Protein AF-A0A662E0F2-F1 (afdb_monomer)

Foldseek 3Di:
DQDPLNLVVQLQVQLVVLQLCSNLVSADQQDWQDDPDPPDDIDTGSVVSSVCSNVVCVVDPPDHDDDPDDDDDPPDD

pLDDT: mean 89.83, std 10.14, range [49.94, 97.69]

Sequence (77 aa):
MSSAADTALGYLSAFATGEPQSIAALVSIDFVNEHLSELGSGCRGRSEYLERLPGFLATFADRSYTIEDLIEDDGGA

Radius of gyration: 13.64 Å; Cα contacts (8 Å, |Δi|>4): 59; chains: 1; bounding box: 32×26×33 Å

Structure (mmCIF, N/CA/C/O backbone):
data_AF-A0A662E0F2-F1
#
_entry.id   AF-A0A662E0F2-F1
#
loop_
_atom_site.group_PDB
_atom_site.id
_atom_site.type_symbol
_atom_site.label_atom_id
_atom_site.label_alt_id
_atom_site.label_comp_id
_atom_site.label_asym_id
_atom_site.label_entity_id
_atom_site.label_seq_id
_atom_site.pdbx_PDB_ins_code
_atom_site.Cartn_x
_atom_site.Cartn_y
_atom_site.Cartn_z
_atom_site.occupancy
_atom_site.B_iso_or_equiv
_atom_site.auth_seq_id
_atom_site.auth_comp_id
_atom_site.auth_asym_id
_atom_site.auth_atom_id
_atom_site.pdbx_PDB_model_num
ATOM 1 N N . MET A 1 1 ? 17.323 -13.723 0.570 1.00 58.09 1 MET A N 1
ATOM 2 C CA . MET A 1 1 ? 16.850 -12.448 -0.004 1.00 58.09 1 MET A CA 1
ATOM 3 C C . MET A 1 1 ? 15.479 -12.724 -0.581 1.00 58.09 1 MET A C 1
ATOM 5 O O . MET A 1 1 ? 15.326 -13.776 -1.180 1.00 58.09 1 MET A O 1
ATOM 9 N N . SER A 1 2 ? 14.509 -11.860 -0.303 1.00 77.00 2 SER A N 1
ATOM 10 C CA . SER A 1 2 ? 13.158 -11.941 -0.870 1.00 77.00 2 SER A CA 1
ATOM 11 C C . SER A 1 2 ? 13.222 -11.472 -2.328 1.00 77.00 2 SER A C 1
ATOM 13 O O . SER A 1 2 ? 13.934 -10.500 -2.595 1.00 77.00 2 SER A O 1
ATOM 15 N N . SER A 1 3 ? 12.565 -12.175 -3.255 1.00 90.56 3 SER A N 1
ATOM 16 C CA . SER A 1 3 ? 12.446 -11.714 -4.648 1.00 90.56 3 SER A CA 1
ATOM 17 C C . SER A 1 3 ? 11.514 -10.497 -4.759 1.00 90.56 3 SER A C 1
ATOM 19 O O . SER A 1 3 ? 10.880 -10.083 -3.775 1.00 90.56 3 SER A O 1
ATOM 21 N N . ALA A 1 4 ? 11.419 -9.903 -5.953 1.00 91.69 4 ALA A N 1
ATOM 22 C CA . ALA A 1 4 ? 10.446 -8.840 -6.192 1.00 91.69 4 ALA A CA 1
ATOM 23 C C . ALA A 1 4 ? 9.018 -9.397 -6.064 1.00 91.69 4 ALA A C 1
ATOM 25 O O . ALA A 1 4 ? 8.170 -8.778 -5.415 1.00 91.69 4 ALA A O 1
ATOM 26 N N . ALA A 1 5 ? 8.798 -10.611 -6.574 1.00 93.69 5 ALA A N 1
ATOM 27 C CA . ALA A 1 5 ? 7.568 -11.371 -6.397 1.00 93.69 5 ALA A CA 1
ATOM 28 C C . ALA A 1 5 ? 7.203 -11.579 -4.915 1.00 93.69 5 ALA A C 1
ATOM 30 O O . ALA A 1 5 ? 6.090 -11.243 -4.506 1.00 93.69 5 ALA A O 1
ATOM 31 N N . ASP A 1 6 ? 8.135 -12.054 -4.085 1.00 94.25 6 ASP A N 1
ATOM 32 C CA . ASP A 1 6 ? 7.894 -12.246 -2.648 1.00 94.25 6 ASP A CA 1
ATOM 33 C C . ASP A 1 6 ? 7.497 -10.929 -1.952 1.00 94.25 6 ASP A C 1
ATOM 35 O O . ASP A 1 6 ? 6.601 -10.904 -1.104 1.00 94.25 6 ASP A O 1
ATOM 39 N N . THR A 1 7 ? 8.142 -9.819 -2.331 1.00 94.38 7 THR A N 1
ATOM 40 C CA . THR A 1 7 ? 7.844 -8.487 -1.783 1.00 94.38 7 THR A CA 1
ATOM 41 C C . THR A 1 7 ? 6.440 -8.025 -2.177 1.00 94.38 7 THR A C 1
ATOM 43 O O . THR A 1 7 ? 5.679 -7.560 -1.325 1.00 94.38 7 THR A O 1
ATOM 46 N N . ALA A 1 8 ? 6.063 -8.197 -3.447 1.00 94.31 8 ALA A N 1
ATOM 47 C CA . ALA A 1 8 ? 4.737 -7.846 -3.950 1.00 94.31 8 ALA A CA 1
ATOM 48 C C . ALA A 1 8 ? 3.627 -8.667 -3.269 1.00 94.31 8 ALA A C 1
ATOM 50 O O . ALA A 1 8 ? 2.615 -8.113 -2.829 1.00 94.31 8 ALA A O 1
ATOM 51 N N . LEU A 1 9 ? 3.839 -9.978 -3.113 1.00 95.25 9 LEU A N 1
ATOM 52 C CA . LEU A 1 9 ? 2.904 -10.869 -2.423 1.00 95.25 9 LEU A CA 1
ATOM 53 C C . LEU A 1 9 ? 2.761 -10.511 -0.940 1.00 95.25 9 LEU A C 1
ATOM 55 O O . LEU A 1 9 ? 1.643 -10.476 -0.415 1.00 95.25 9 LEU A O 1
ATOM 59 N N . GLY A 1 10 ? 3.872 -10.201 -0.268 1.00 95.50 10 GLY A N 1
ATOM 60 C CA . GLY A 1 10 ? 3.861 -9.730 1.115 1.00 95.50 10 GLY A CA 1
ATOM 61 C C . GLY A 1 10 ? 3.069 -8.433 1.272 1.00 95.50 10 GLY A C 1
ATOM 62 O O . GLY A 1 10 ? 2.241 -8.322 2.178 1.00 95.50 10 GLY A O 1
ATOM 63 N N . TYR A 1 11 ? 3.268 -7.477 0.359 1.00 95.62 11 TYR A N 1
ATOM 64 C CA . TYR A 1 11 ? 2.551 -6.201 0.353 1.00 95.62 11 TYR A CA 1
ATOM 65 C C . TYR A 1 11 ? 1.038 -6.389 0.220 1.00 95.62 11 TYR A C 1
ATOM 67 O O . TYR A 1 11 ? 0.283 -5.844 1.025 1.00 95.62 11 TYR A O 1
ATOM 75 N N . LEU A 1 12 ? 0.586 -7.213 -0.730 1.00 95.25 12 LEU A N 1
ATOM 76 C CA . LEU A 1 12 ? -0.840 -7.508 -0.899 1.00 95.25 12 LEU A CA 1
ATOM 77 C C . LEU A 1 12 ? -1.420 -8.257 0.309 1.00 95.25 12 LEU A C 1
ATOM 79 O O . LEU A 1 12 ? -2.520 -7.940 0.764 1.00 95.25 12 LEU A O 1
ATOM 83 N N . SER A 1 13 ? -0.658 -9.187 0.886 1.00 94.31 13 SER A N 1
ATOM 84 C CA . SER A 1 13 ? -1.072 -9.930 2.083 1.00 94.31 13 SER A CA 1
ATOM 85 C C . SER A 1 13 ? -1.237 -9.023 3.306 1.00 94.31 13 SER A C 1
ATOM 87 O O . SER A 1 13 ? -2.131 -9.247 4.123 1.00 94.31 13 SER A O 1
ATOM 89 N N . ALA A 1 14 ? -0.432 -7.963 3.426 1.00 95.50 14 ALA A N 1
ATOM 90 C CA . ALA A 1 14 ? -0.538 -7.013 4.530 1.00 95.50 14 ALA A CA 1
ATOM 91 C C . ALA A 1 14 ? -1.885 -6.274 4.558 1.00 95.50 14 ALA A C 1
ATOM 93 O O . ALA A 1 14 ? -2.332 -5.871 5.627 1.00 95.50 14 ALA A O 1
ATOM 94 N N . PHE A 1 15 ? -2.594 -6.145 3.432 1.00 94.56 15 PHE A N 1
ATOM 95 C CA . PHE A 1 15 ? -3.926 -5.532 3.449 1.00 94.56 15 PHE A CA 1
ATOM 96 C C . PHE A 1 15 ? -4.962 -6.355 4.213 1.00 94.56 15 PHE A C 1
ATOM 98 O O . PHE A 1 15 ? -5.921 -5.764 4.717 1.00 94.56 15 PHE A O 1
ATOM 105 N N . ALA A 1 16 ? -4.771 -7.673 4.329 1.00 91.50 16 ALA A N 1
ATOM 106 C CA . ALA A 1 16 ? -5.665 -8.549 5.080 1.00 91.50 16 ALA A CA 1
ATOM 107 C C . ALA A 1 16 ? -5.575 -8.331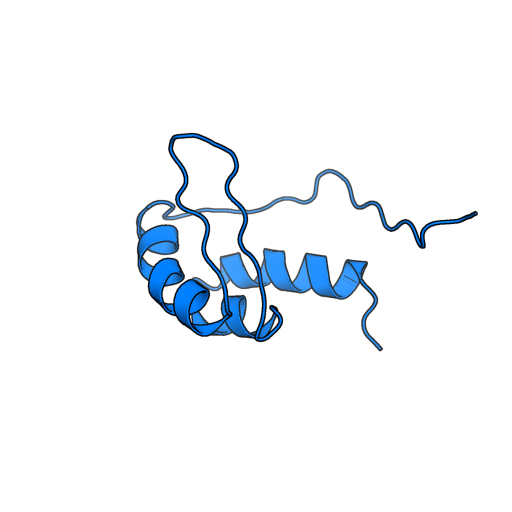 6.600 1.00 91.50 16 ALA A C 1
ATOM 109 O O . ALA A 1 16 ? -6.496 -8.706 7.318 1.00 91.50 16 ALA A O 1
ATOM 110 N N . THR A 1 17 ? -4.498 -7.709 7.102 1.00 91.06 17 THR A N 1
ATOM 111 C CA . THR A 1 17 ? -4.357 -7.436 8.542 1.00 91.06 17 THR A CA 1
ATOM 112 C C . THR A 1 17 ? -5.238 -6.282 9.003 1.00 91.06 17 THR A C 1
ATOM 114 O O . THR A 1 17 ? -5.579 -6.214 10.176 1.00 91.06 17 THR A O 1
ATOM 117 N N . GLY A 1 18 ? -5.595 -5.365 8.098 1.00 92.06 18 GLY A N 1
ATOM 118 C CA . GLY A 1 18 ? -6.281 -4.128 8.469 1.00 92.06 18 GLY A CA 1
ATOM 119 C C . GLY A 1 18 ? -5.397 -3.105 9.185 1.00 92.06 18 GLY A C 1
ATOM 120 O O . GLY A 1 18 ? -5.914 -2.074 9.599 1.00 92.06 18 GLY A O 1
ATOM 121 N N . GLU A 1 19 ? -4.087 -3.345 9.281 1.00 95.00 19 GLU A N 1
ATOM 122 C CA . GLU A 1 19 ? -3.158 -2.504 10.036 1.00 95.00 19 GLU A CA 1
ATOM 123 C C . GLU A 1 19 ? -2.328 -1.607 9.099 1.00 95.00 19 GLU A C 1
ATOM 125 O O . GLU A 1 19 ? -1.457 -2.108 8.374 1.00 95.00 19 GLU A O 1
ATOM 130 N N . PRO A 1 20 ? -2.533 -0.273 9.115 1.00 96.81 20 PRO A N 1
ATOM 131 C CA . PRO A 1 20 ? -1.801 0.671 8.268 1.00 96.81 20 PRO A CA 1
ATOM 132 C C . PRO A 1 20 ? -0.275 0.525 8.341 1.00 96.81 20 PRO A C 1
ATOM 134 O O . PRO A 1 20 ? 0.428 0.614 7.335 1.00 96.81 20 PRO A O 1
ATOM 137 N N . GLN A 1 21 ? 0.250 0.262 9.536 1.00 97.19 21 GLN A N 1
ATOM 138 C CA . GLN A 1 21 ? 1.681 0.147 9.796 1.00 97.19 21 GLN A CA 1
ATOM 139 C C . GLN A 1 21 ? 2.280 -1.092 9.123 1.00 97.19 21 GLN A C 1
ATOM 141 O O . GLN A 1 21 ? 3.392 -1.014 8.604 1.00 97.19 21 GLN A O 1
ATOM 146 N N . SER A 1 22 ? 1.550 -2.213 9.092 1.00 96.38 22 SER A N 1
ATOM 147 C CA . SER A 1 22 ? 1.997 -3.439 8.419 1.00 96.38 22 SER A CA 1
ATOM 148 C C . SER A 1 22 ? 2.136 -3.233 6.914 1.00 96.38 22 SER A C 1
ATOM 150 O O . SER A 1 22 ? 3.104 -3.699 6.319 1.00 96.38 22 SER A O 1
ATOM 152 N N . ILE A 1 23 ? 1.206 -2.490 6.311 1.00 96.69 23 ILE A N 1
ATOM 153 C CA . ILE A 1 23 ? 1.220 -2.179 4.877 1.00 96.69 23 ILE A CA 1
ATOM 154 C C . ILE A 1 23 ? 2.356 -1.195 4.563 1.00 96.69 23 ILE A C 1
ATOM 156 O O . ILE A 1 23 ? 3.170 -1.436 3.672 1.00 96.69 23 ILE A O 1
ATOM 160 N N . ALA A 1 24 ? 2.462 -0.104 5.327 1.00 97.19 24 ALA A N 1
ATOM 161 C CA . ALA A 1 24 ? 3.480 0.923 5.108 1.00 97.19 24 ALA A CA 1
ATOM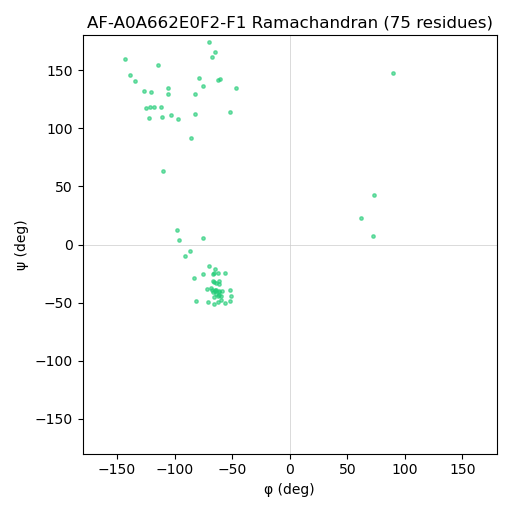 162 C C . ALA A 1 24 ? 4.917 0.421 5.353 1.00 97.19 24 ALA A C 1
ATOM 164 O O . ALA A 1 24 ? 5.864 0.972 4.795 1.00 97.19 24 ALA A O 1
ATOM 165 N N . ALA A 1 25 ? 5.109 -0.623 6.166 1.00 96.62 25 ALA A N 1
ATOM 166 C CA . ALA A 1 25 ? 6.422 -1.228 6.390 1.00 96.62 25 ALA A CA 1
ATOM 167 C C . ALA A 1 25 ? 7.017 -1.885 5.130 1.00 96.62 25 ALA A C 1
ATOM 169 O O . ALA A 1 25 ? 8.233 -2.057 5.062 1.00 96.62 25 ALA A O 1
ATOM 170 N N . LEU A 1 26 ? 6.180 -2.225 4.144 1.00 96.75 26 LEU A N 1
ATOM 171 C CA . LEU A 1 26 ? 6.573 -2.936 2.923 1.00 96.75 26 LEU A CA 1
ATOM 172 C C . LEU A 1 26 ? 6.847 -2.012 1.731 1.00 96.75 26 LEU A C 1
ATOM 174 O O . LEU A 1 26 ? 7.140 -2.493 0.640 1.00 96.75 26 LEU A O 1
ATOM 178 N N . VAL A 1 27 ? 6.788 -0.694 1.930 1.00 96.88 27 VAL A N 1
ATOM 179 C CA . VAL A 1 27 ? 7.114 0.291 0.893 1.00 96.88 27 VAL A CA 1
ATOM 180 C C . VAL A 1 27 ? 8.354 1.104 1.260 1.00 96.88 27 VAL A C 1
ATOM 182 O O . VAL A 1 27 ? 8.696 1.280 2.436 1.00 96.88 27 VAL A O 1
ATOM 185 N N . SER A 1 28 ? 9.046 1.616 0.242 1.00 96.75 28 SER A N 1
ATOM 186 C CA . SER A 1 28 ? 10.234 2.448 0.426 1.00 96.75 28 SER A CA 1
ATOM 187 C C . SER 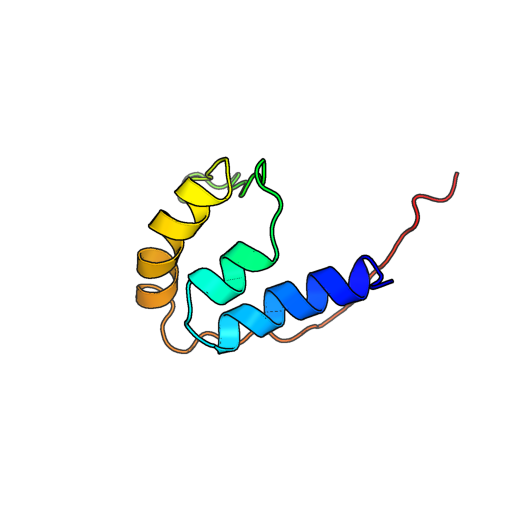A 1 28 ? 9.892 3.804 1.055 1.00 96.75 28 SER A C 1
ATOM 189 O O . SER A 1 28 ? 8.749 4.263 1.044 1.00 96.75 28 SER A O 1
ATOM 191 N N .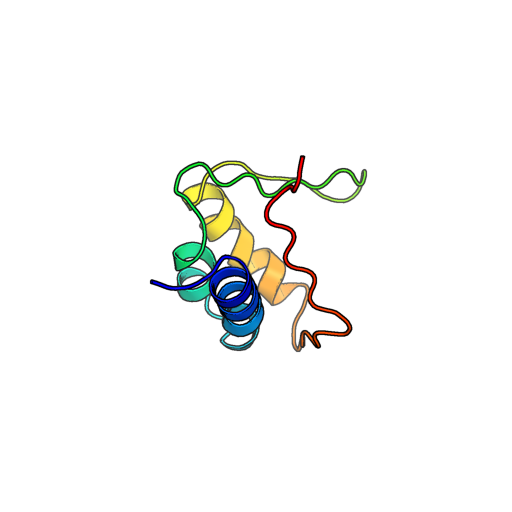 ILE A 1 29 ? 10.896 4.486 1.614 1.00 97.06 29 ILE A N 1
ATOM 192 C CA . ILE A 1 29 ? 10.692 5.804 2.234 1.00 97.06 29 ILE A CA 1
ATOM 193 C C . ILE A 1 29 ? 10.190 6.855 1.234 1.00 97.06 29 ILE A C 1
ATOM 195 O O . ILE A 1 29 ? 9.423 7.739 1.611 1.00 97.06 29 ILE A O 1
ATOM 199 N N . ASP A 1 30 ? 10.589 6.721 -0.028 1.00 96.88 30 ASP A N 1
ATOM 200 C CA . ASP A 1 30 ? 10.272 7.581 -1.164 1.00 96.88 30 ASP A CA 1
ATOM 201 C C . ASP A 1 30 ? 9.120 7.051 -2.034 1.00 96.88 30 ASP A C 1
ATOM 203 O O . ASP A 1 30 ? 8.891 7.589 -3.118 1.00 96.88 30 ASP A O 1
ATOM 207 N N . PHE A 1 31 ? 8.382 6.043 -1.547 1.00 96.69 31 PHE A N 1
ATOM 208 C CA . PHE A 1 31 ? 7.283 5.385 -2.253 1.00 96.69 31 PHE A CA 1
ATOM 209 C C . PHE A 1 31 ? 6.319 6.374 -2.907 1.00 96.69 31 PHE A C 1
ATOM 211 O O . PHE A 1 31 ? 5.883 7.345 -2.287 1.00 96.69 31 PHE A O 1
ATOM 218 N N . VAL A 1 32 ? 5.956 6.103 -4.156 1.00 95.44 32 VAL A N 1
ATOM 219 C CA . VAL A 1 32 ? 4.963 6.877 -4.895 1.00 95.44 32 VAL A CA 1
ATOM 220 C C . VAL A 1 32 ? 3.741 5.992 -5.080 1.00 95.44 32 VAL A C 1
ATOM 222 O O . VAL A 1 32 ? 3.768 5.029 -5.841 1.00 95.44 32 VAL A O 1
ATOM 225 N N . ASN A 1 33 ? 2.664 6.325 -4.376 1.00 92.62 33 ASN A N 1
ATOM 226 C CA . ASN A 1 33 ? 1.356 5.750 -4.636 1.00 92.62 33 ASN A CA 1
ATOM 227 C C . ASN A 1 33 ? 0.699 6.584 -5.736 1.00 92.62 33 ASN A C 1
ATOM 229 O O . ASN A 1 33 ? 0.102 7.627 -5.467 1.00 92.62 33 ASN A O 1
ATOM 233 N N . GLU A 1 34 ? 0.893 6.179 -6.987 1.00 90.19 34 GLU A N 1
ATOM 234 C CA . GLU A 1 34 ? 0.358 6.906 -8.132 1.00 90.19 34 GLU A CA 1
ATOM 235 C C . GLU A 1 34 ? -1.106 6.529 -8.382 1.00 90.19 34 GLU A C 1
ATOM 237 O O . GLU A 1 34 ? -1.460 5.357 -8.489 1.00 90.19 34 GLU A O 1
ATOM 242 N N . HIS A 1 35 ? -1.959 7.543 -8.503 1.00 84.06 35 HIS A N 1
ATOM 243 C CA . HIS A 1 35 ? -3.324 7.398 -8.988 1.00 84.06 35 HIS A CA 1
ATOM 244 C C . HIS A 1 35 ? -3.482 8.311 -10.203 1.00 84.06 35 HIS A C 1
ATOM 246 O O . HIS A 1 35 ? -3.498 9.531 -10.063 1.00 84.06 35 HIS A O 1
ATOM 252 N N . LEU 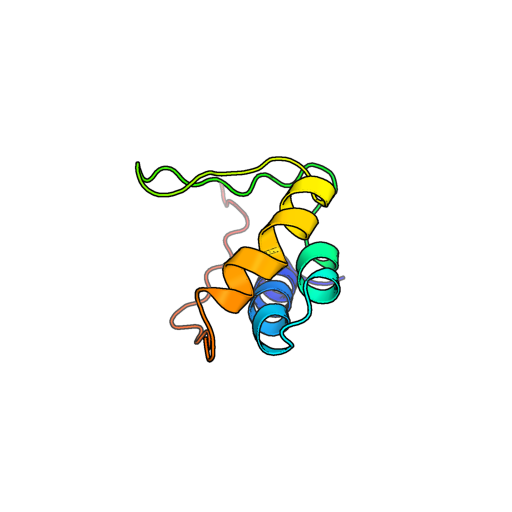A 1 36 ? -3.579 7.717 -11.394 1.00 75.19 36 LEU A N 1
ATOM 253 C CA . LEU A 1 36 ? -3.759 8.447 -12.659 1.00 75.19 36 LEU A CA 1
ATOM 254 C C . LEU A 1 36 ? -5.234 8.740 -12.982 1.00 75.19 36 LEU A C 1
ATOM 256 O O . LEU A 1 36 ? -5.540 9.418 -13.958 1.00 75.19 36 LEU A O 1
ATOM 260 N N . SER A 1 37 ? -6.162 8.219 -12.178 1.00 72.62 37 SER A N 1
ATOM 261 C CA . SER A 1 37 ? -7.594 8.485 -12.314 1.00 72.62 37 SER A CA 1
ATOM 262 C C . SER A 1 37 ? -7.967 9.848 -11.731 1.00 72.62 37 SER A C 1
ATOM 264 O O . SER A 1 37 ? -7.508 10.175 -10.640 1.00 72.62 37 SER A O 1
ATOM 266 N N . GLU A 1 38 ? -8.914 10.558 -12.350 1.00 68.81 38 GLU A N 1
ATOM 267 C CA . GLU A 1 38 ? -9.445 11.841 -11.844 1.00 68.81 38 GLU A CA 1
ATOM 268 C C . GLU A 1 38 ? -10.021 11.764 -10.414 1.00 68.81 38 GLU A C 1
ATOM 270 O O . GLU A 1 38 ? -10.062 12.767 -9.707 1.00 68.81 38 GLU A O 1
ATOM 275 N N . LEU A 1 39 ? -10.455 10.577 -9.974 1.00 68.94 39 LEU A N 1
ATOM 276 C CA . LEU A 1 39 ? -11.060 10.345 -8.654 1.00 68.94 39 LEU A CA 1
ATOM 277 C C . LEU A 1 39 ? -10.052 9.950 -7.563 1.00 68.94 39 LEU A C 1
ATOM 279 O O . LEU A 1 39 ? -10.418 9.870 -6.391 1.00 68.94 39 LEU A O 1
ATOM 283 N N . GLY A 1 40 ? -8.803 9.666 -7.931 1.00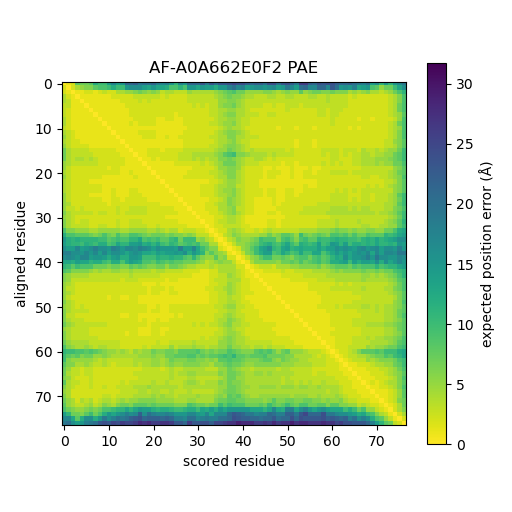 68.31 40 GLY A N 1
ATOM 284 C CA . GLY A 1 40 ? -7.778 9.195 -7.006 1.00 68.31 40 GLY A CA 1
ATOM 285 C C . GLY A 1 40 ? -6.770 10.295 -6.710 1.00 68.31 40 GLY A C 1
ATOM 286 O O . GLY A 1 40 ? -6.216 10.896 -7.623 1.00 68.31 40 GLY A O 1
ATOM 287 N N . SER A 1 41 ? -6.494 10.545 -5.431 1.00 78.94 41 SER A N 1
ATOM 288 C CA . SER A 1 41 ? -5.364 11.385 -5.041 1.00 78.94 41 SER A CA 1
ATOM 289 C C . SER A 1 41 ? -4.183 10.487 -4.704 1.00 78.94 41 SER A C 1
ATOM 291 O O . SER A 1 41 ? -4.186 9.822 -3.668 1.00 78.94 41 SER A O 1
ATOM 293 N N . GLY A 1 42 ? -3.174 10.483 -5.575 1.00 86.69 42 GLY A N 1
ATOM 294 C CA . GLY A 1 42 ? -1.901 9.836 -5.284 1.00 86.69 42 GLY A CA 1
ATOM 295 C C . GLY A 1 42 ? -1.162 10.510 -4.129 1.00 86.69 42 GLY A C 1
ATOM 296 O O . GLY A 1 42 ? -1.491 11.628 -3.716 1.00 86.69 42 GLY A O 1
ATOM 297 N N . CYS A 1 43 ? -0.147 9.833 -3.604 1.00 92.25 43 CYS A N 1
ATOM 298 C CA . CYS A 1 43 ? 0.688 10.373 -2.542 1.00 92.25 43 CYS A CA 1
ATOM 299 C C . CYS A 1 43 ? 2.156 9.983 -2.690 1.00 92.25 43 CYS A C 1
ATOM 301 O O . CYS A 1 43 ? 2.501 9.010 -3.362 1.00 92.25 43 CYS A O 1
ATOM 303 N N . ARG A 1 44 ? 3.033 10.755 -2.042 1.00 95.12 44 ARG A N 1
ATOM 304 C CA . ARG A 1 44 ? 4.478 10.538 -2.087 1.00 95.12 44 ARG A CA 1
ATOM 305 C C . ARG A 1 44 ? 5.062 10.446 -0.687 1.00 95.12 44 ARG A C 1
ATOM 307 O O .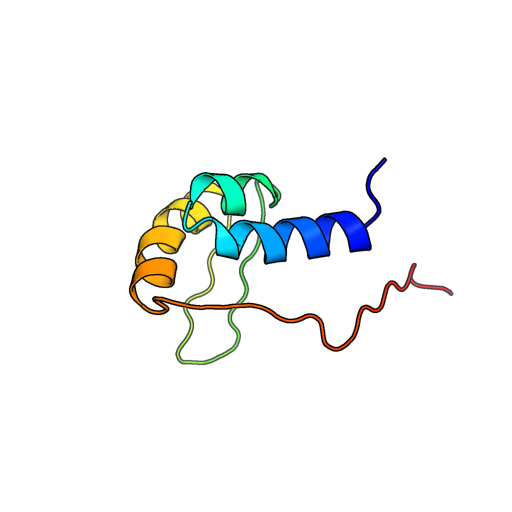 ARG A 1 44 ? 4.844 11.316 0.149 1.00 95.12 44 ARG A O 1
ATOM 314 N N . GLY A 1 45 ? 5.878 9.423 -0.495 1.00 97.12 45 GLY A N 1
ATOM 315 C CA . GLY A 1 45 ? 6.542 9.09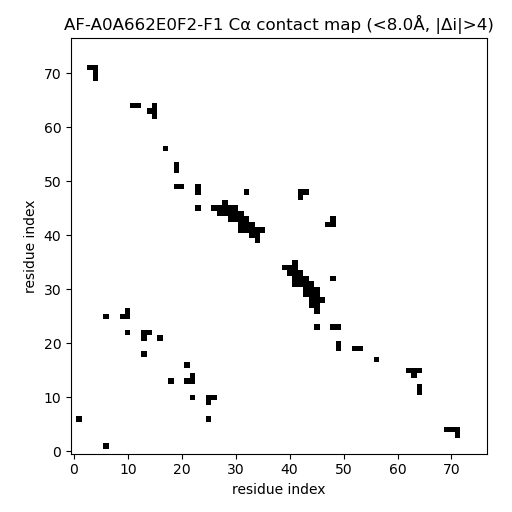0 0.747 1.00 97.12 45 GLY A CA 1
ATOM 316 C C . GLY A 1 45 ? 5.716 8.150 1.618 1.00 97.12 45 GLY A C 1
ATOM 317 O O . GLY A 1 45 ? 4.488 8.215 1.679 1.00 97.12 45 GLY A O 1
ATOM 318 N N . ARG A 1 46 ? 6.422 7.293 2.355 1.00 97.69 46 ARG A N 1
ATOM 319 C CA . ARG A 1 46 ? 5.808 6.314 3.263 1.00 97.69 46 ARG A CA 1
ATOM 320 C C . ARG A 1 46 ? 4.978 6.953 4.381 1.00 97.69 46 ARG A C 1
ATOM 322 O O . ARG A 1 46 ? 3.987 6.364 4.790 1.00 97.69 46 ARG A O 1
ATOM 329 N N . SER A 1 47 ? 5.383 8.123 4.886 1.00 97.50 47 SER A N 1
ATOM 330 C CA . SER A 1 47 ? 4.662 8.810 5.973 1.00 97.50 47 SER A CA 1
ATOM 331 C C . SER A 1 47 ? 3.277 9.262 5.521 1.00 97.50 47 SER A C 1
ATOM 333 O O . SER A 1 47 ? 2.285 8.909 6.143 1.00 97.50 47 SER A O 1
ATOM 335 N N . GLU A 1 48 ? 3.210 9.960 4.387 1.00 95.88 48 GLU A N 1
ATOM 336 C CA . GLU A 1 48 ? 1.945 10.394 3.787 1.00 95.88 48 GLU A CA 1
ATOM 337 C C . GLU A 1 48 ? 1.071 9.184 3.421 1.00 95.88 48 GLU A C 1
ATOM 339 O O . GLU A 1 48 ? -0.134 9.181 3.662 1.00 95.88 48 GLU A O 1
ATOM 344 N N . TYR A 1 49 ? 1.676 8.116 2.889 1.00 96.81 49 TYR A N 1
ATOM 345 C CA . TYR A 1 49 ? 0.947 6.884 2.597 1.00 96.81 49 TYR A CA 1
ATOM 346 C C . TYR A 1 49 ? 0.336 6.259 3.862 1.00 96.81 49 TYR A C 1
ATOM 348 O O . TYR A 1 49 ? -0.837 5.883 3.863 1.00 96.81 49 TYR A O 1
ATOM 356 N N . LEU A 1 50 ? 1.093 6.216 4.965 1.00 97.12 50 LEU A N 1
ATOM 357 C CA . LEU A 1 50 ? 0.616 5.732 6.261 1.00 97.12 50 LEU A CA 1
ATOM 358 C C . LEU A 1 50 ? -0.555 6.562 6.803 1.00 97.12 50 LEU A C 1
ATOM 360 O O . LEU A 1 50 ? -1.499 5.987 7.338 1.00 97.12 50 LEU A O 1
ATOM 364 N N . GLU A 1 51 ? -0.519 7.884 6.651 1.00 96.62 51 GLU A N 1
ATOM 365 C CA . GLU A 1 51 ? -1.599 8.777 7.093 1.00 96.62 51 GLU A CA 1
ATOM 366 C C . GLU A 1 51 ? -2.900 8.568 6.302 1.00 96.62 51 GLU A C 1
ATOM 368 O O . GLU A 1 51 ? -3.993 8.694 6.858 1.00 96.62 51 GLU A O 1
ATOM 373 N N . ARG A 1 52 ? -2.801 8.189 5.021 1.00 94.62 52 ARG A N 1
ATOM 374 C CA . ARG A 1 52 ? -3.963 7.936 4.151 1.00 94.62 52 ARG A CA 1
ATOM 375 C C . ARG A 1 52 ? -4.565 6.548 4.307 1.00 94.62 52 ARG A C 1
ATOM 377 O O . ARG A 1 52 ? -5.769 6.382 4.093 1.00 94.62 52 ARG A O 1
ATOM 384 N N . LEU A 1 53 ? -3.753 5.562 4.685 1.00 95.00 53 LEU A N 1
ATOM 385 C CA . LEU A 1 53 ? -4.188 4.174 4.817 1.00 95.00 53 LEU A CA 1
ATOM 386 C C . LEU A 1 53 ? -5.446 4.021 5.687 1.00 95.00 53 LEU A C 1
ATOM 388 O O . LEU A 1 53 ? -6.390 3.419 5.188 1.00 95.00 53 LEU A O 1
ATOM 392 N N . PRO A 1 54 ? -5.568 4.604 6.897 1.00 95.62 54 PRO A N 1
ATOM 393 C CA . PRO A 1 54 ? -6.792 4.496 7.694 1.00 95.62 54 PRO A CA 1
ATOM 394 C C . PRO A 1 54 ? -8.075 4.854 6.927 1.00 95.62 54 PRO A C 1
ATOM 396 O O . PRO A 1 54 ? -9.060 4.120 6.999 1.00 95.62 54 PRO A O 1
ATOM 399 N N . GLY A 1 55 ? -8.055 5.941 6.146 1.00 93.00 55 GLY A N 1
ATOM 400 C CA . GLY A 1 55 ? -9.199 6.358 5.330 1.00 93.00 55 GLY A CA 1
ATOM 401 C C . GLY A 1 55 ? -9.511 5.368 4.205 1.00 93.00 55 GLY A C 1
ATOM 402 O O . GLY A 1 55 ? -10.674 5.031 3.976 1.00 93.00 55 GLY A O 1
ATOM 403 N N . PHE A 1 56 ? -8.474 4.843 3.549 1.00 91.44 56 PHE A N 1
ATOM 404 C CA . PHE A 1 56 ? -8.617 3.789 2.544 1.00 91.44 56 PHE A CA 1
ATOM 405 C C . PHE A 1 56 ? -9.208 2.505 3.149 1.00 91.44 56 PHE A C 1
ATOM 407 O O . PHE A 1 56 ? -10.197 1.981 2.637 1.00 91.44 56 PHE A O 1
ATOM 414 N N . LEU A 1 57 ? -8.660 2.023 4.269 1.00 93.31 57 LEU A N 1
ATOM 415 C CA . LEU A 1 57 ? -9.111 0.782 4.907 1.00 93.31 57 LEU A CA 1
ATOM 416 C C . LEU A 1 57 ? -10.546 0.895 5.442 1.00 93.31 57 LEU A C 1
ATOM 418 O O . LEU A 1 57 ? -11.270 -0.098 5.418 1.00 93.31 57 LEU A O 1
ATOM 422 N N . ALA A 1 58 ? -10.961 2.086 5.887 1.00 93.12 58 ALA A N 1
ATOM 423 C CA . ALA A 1 58 ? -12.336 2.355 6.300 1.00 93.12 58 ALA A CA 1
ATOM 424 C C . ALA A 1 58 ? -13.311 2.415 5.111 1.00 93.12 58 ALA A C 1
ATOM 426 O O . ALA A 1 58 ? -14.437 1.938 5.218 1.00 93.12 58 ALA A O 1
ATOM 427 N N . THR A 1 59 ? -12.882 2.983 3.979 1.00 91.31 59 THR A N 1
ATOM 428 C CA . THR A 1 59 ? -13.702 3.072 2.756 1.00 91.31 59 THR A CA 1
ATOM 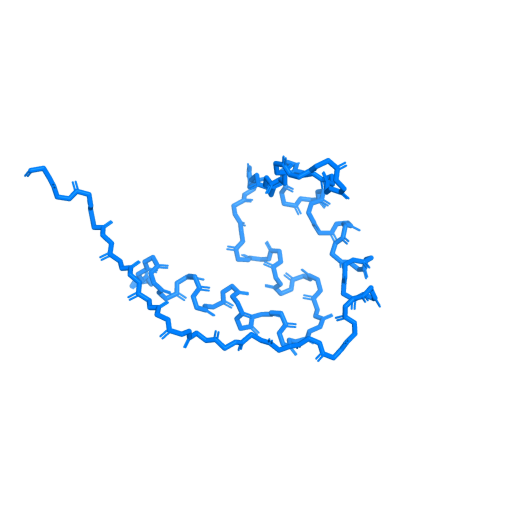429 C C . THR A 1 59 ? -13.941 1.691 2.144 1.00 91.31 59 THR A C 1
ATOM 431 O O . THR A 1 59 ? -15.044 1.393 1.693 1.00 91.31 59 THR A O 1
ATOM 434 N N . PHE A 1 60 ? -12.918 0.835 2.166 1.00 88.69 60 PHE A N 1
ATOM 435 C CA . PHE A 1 60 ? -12.961 -0.532 1.649 1.00 88.69 60 PHE A CA 1
ATOM 436 C C . PHE A 1 60 ? -12.913 -1.541 2.800 1.00 88.69 60 PHE A C 1
ATOM 438 O O . PHE A 1 60 ? -11.954 -2.313 2.946 1.00 88.69 60 PHE A O 1
ATOM 445 N N . ALA A 1 61 ? -13.947 -1.496 3.642 1.00 84.06 61 ALA A N 1
ATOM 446 C CA . ALA A 1 61 ? -14.188 -2.522 4.648 1.00 84.06 61 ALA A CA 1
ATOM 447 C C . ALA A 1 61 ? -14.398 -3.889 3.961 1.00 84.06 61 ALA A C 1
ATOM 449 O O . ALA A 1 61 ? -14.959 -3.954 2.869 1.00 84.06 61 ALA A O 1
ATOM 450 N N . ASP A 1 62 ? -13.896 -4.964 4.573 1.00 85.12 62 ASP A N 1
ATOM 451 C CA . ASP A 1 62 ? -14.007 -6.354 4.086 1.00 85.12 62 ASP A CA 1
ATOM 452 C C . ASP A 1 62 ? -13.352 -6.661 2.724 1.00 85.12 62 ASP A C 1
ATOM 454 O O . ASP A 1 62 ? -13.689 -7.636 2.052 1.00 85.12 62 ASP A O 1
ATOM 458 N N . ARG A 1 63 ? -12.366 -5.857 2.312 1.00 88.25 63 ARG A N 1
ATOM 459 C CA . ARG A 1 63 ? -11.566 -6.124 1.107 1.00 88.25 63 ARG A CA 1
ATOM 460 C C . ARG A 1 63 ? -10.770 -7.433 1.221 1.00 88.25 63 ARG A C 1
ATOM 462 O O . ARG A 1 63 ? -10.155 -7.724 2.247 1.00 88.25 63 ARG A O 1
ATOM 469 N N . SER A 1 64 ? -10.681 -8.153 0.111 1.00 89.00 64 SER A N 1
ATOM 470 C CA . SER A 1 64 ? -9.782 -9.292 -0.068 1.00 89.00 64 SER A CA 1
ATOM 471 C C . SER A 1 64 ? -9.085 -9.184 -1.415 1.00 89.00 64 SER A C 1
ATOM 473 O O . SER A 1 64 ? -9.719 -8.826 -2.406 1.00 89.00 64 SER A O 1
ATOM 475 N N . TYR A 1 65 ? -7.806 -9.540 -1.460 1.00 91.31 65 TYR A N 1
ATOM 476 C CA . TYR A 1 65 ? -7.043 -9.615 -2.700 1.00 91.31 65 TYR A CA 1
ATOM 477 C C . TYR A 1 65 ? -6.840 -11.081 -3.083 1.00 91.31 65 TYR A C 1
ATOM 479 O O . TYR A 1 65 ? -6.488 -11.907 -2.241 1.00 91.31 65 TYR A O 1
ATOM 487 N N . THR A 1 66 ? -7.056 -11.403 -4.355 1.00 93.62 66 THR A N 1
ATOM 488 C CA . THR A 1 66 ? -6.727 -12.704 -4.947 1.00 93.62 66 THR A CA 1
ATOM 489 C C . THR A 1 66 ? -5.753 -12.460 -6.086 1.00 93.62 66 THR A C 1
ATOM 491 O O . THR A 1 66 ? -5.971 -11.572 -6.904 1.00 93.62 66 THR A O 1
ATOM 494 N N . ILE A 1 67 ? -4.657 -13.216 -6.105 1.00 94.00 67 ILE A N 1
ATOM 495 C CA . ILE A 1 67 ? -3.672 -13.144 -7.182 1.00 94.00 67 ILE A CA 1
ATOM 496 C C . ILE A 1 67 ? -4.191 -14.002 -8.329 1.00 94.00 67 ILE A C 1
ATOM 498 O O . ILE A 1 67 ? -4.290 -15.218 -8.179 1.00 94.00 67 ILE A O 1
ATOM 502 N N . GLU A 1 68 ? -4.555 -13.364 -9.436 1.00 95.94 68 GLU A N 1
ATOM 503 C CA . GLU A 1 68 ? -4.966 -14.065 -10.657 1.00 95.94 68 GLU A CA 1
ATOM 504 C C . GLU A 1 68 ? -3.736 -14.522 -11.446 1.00 95.94 68 GLU A C 1
ATOM 506 O O . GLU A 1 68 ? -3.624 -15.701 -11.762 1.00 95.94 68 GLU A O 1
ATOM 511 N N . ASP A 1 69 ? -2.775 -13.615 -11.646 1.00 94.81 69 ASP A N 1
ATOM 512 C CA . ASP A 1 69 ? -1.495 -13.867 -12.307 1.00 94.81 69 ASP A CA 1
ATOM 513 C C . ASP A 1 69 ? -0.354 -13.149 -11.567 1.00 94.81 69 ASP A C 1
ATOM 515 O O . ASP A 1 69 ? -0.526 -12.047 -11.038 1.00 94.81 69 ASP A O 1
ATOM 519 N N . LEU A 1 70 ? 0.832 -13.765 -11.552 1.00 93.94 70 LEU A N 1
ATOM 520 C CA . LEU A 1 70 ? 2.069 -13.176 -11.035 1.00 93.94 70 LEU A CA 1
ATOM 521 C C . LEU A 1 70 ? 3.137 -13.233 -12.125 1.00 93.94 70 LEU A C 1
ATOM 523 O O . LEU A 1 70 ? 3.535 -14.316 -12.551 1.00 93.94 70 LEU A O 1
ATOM 527 N N . ILE A 1 71 ? 3.599 -12.063 -12.559 1.00 92.94 71 ILE A N 1
ATOM 528 C CA . ILE A 1 71 ? 4.608 -11.921 -13.608 1.00 92.94 71 ILE A CA 1
ATOM 529 C C . ILE A 1 71 ? 5.823 -11.238 -12.987 1.00 92.94 71 ILE A C 1
ATOM 531 O O . ILE A 1 71 ? 5.725 -10.110 -12.507 1.00 92.94 71 ILE A O 1
ATOM 535 N N . GLU A 1 72 ? 6.957 -11.929 -12.998 1.00 91.88 72 GLU A N 1
ATOM 536 C CA . GLU A 1 72 ? 8.265 -11.374 -12.657 1.00 91.88 72 GLU A CA 1
ATOM 537 C C . GLU A 1 72 ? 9.089 -11.356 -13.947 1.00 91.88 72 GLU A C 1
ATOM 539 O O . GLU A 1 72 ? 9.288 -12.393 -14.579 1.00 91.88 72 GLU A O 1
ATOM 544 N N . ASP A 1 73 ? 9.483 -10.160 -14.376 1.00 88.44 73 ASP A N 1
ATOM 545 C CA . ASP A 1 73 ? 10.353 -9.945 -15.527 1.00 88.44 73 ASP A CA 1
ATOM 546 C C . ASP A 1 73 ? 11.586 -9.188 -15.038 1.00 88.44 73 ASP A C 1
ATOM 548 O O . ASP A 1 73 ? 11.486 -8.061 -14.549 1.00 88.44 73 ASP A O 1
ATOM 552 N N . ASP A 1 74 ? 12.749 -9.816 -15.181 1.00 81.56 74 ASP A N 1
ATOM 553 C CA . ASP A 1 74 ? 14.042 -9.228 -14.829 1.00 81.56 74 ASP A CA 1
ATOM 554 C C . ASP A 1 74 ? 14.504 -8.174 -15.859 1.00 81.56 74 ASP A C 1
ATOM 556 O O . ASP A 1 74 ? 15.619 -7.654 -15.770 1.00 81.56 74 ASP A O 1
ATOM 560 N N . GLY A 1 75 ? 13.654 -7.846 -16.841 1.00 67.75 75 GLY A N 1
ATOM 561 C CA . GLY A 1 75 ? 13.917 -6.851 -17.872 1.00 67.75 75 GLY A CA 1
ATOM 562 C C . GLY A 1 75 ? 14.923 -7.356 -18.898 1.00 67.75 75 GLY A C 1
ATOM 563 O O . GLY A 1 75 ? 15.837 -6.619 -19.272 1.00 67.75 75 GLY A O 1
ATOM 564 N N . GLY A 1 76 ? 14.783 -8.619 -19.315 1.00 59.22 76 GLY A N 1
ATOM 565 C CA . GLY A 1 76 ? 15.689 -9.257 -20.269 1.00 59.22 76 GLY A CA 1
ATOM 566 C C . GLY A 1 76 ? 15.860 -8.419 -21.540 1.00 59.22 76 GLY A C 1
ATOM 567 O O . GLY A 1 76 ? 14.909 -8.235 -22.298 1.00 59.22 76 GLY A O 1
ATOM 568 N N . ALA A 1 77 ? 17.078 -7.918 -21.755 1.00 49.94 77 ALA A N 1
ATOM 569 C CA . ALA A 1 77 ? 17.526 -7.337 -23.019 1.00 49.94 77 ALA A CA 1
ATOM 570 C C . ALA A 1 77 ? 18.145 -8.412 -23.919 1.00 49.94 77 ALA A C 1
ATOM 572 O O . ALA A 1 77 ? 18.890 -9.269 -23.385 1.00 49.94 77 ALA A O 1
#

Nearest PDB structures (foldseek):
  3gwr-assembly1_A  TM=6.597E-01  e=4.146E-01  Thiobacillus denitrificans ATCC 25259
  2w2c-assembly1_B  TM=6.541E-01  e=7.468E-01  Homo sapiens
  7ury-assembly1_A  TM=6.443E-01  e=6.996E-01  Homo sapiens
  7urw-assembly1_F  TM=6.252E-01  e=6.553E-01  Homo sapiens
  2w2c-assembly1_K  TM=5.532E-01  e=6.138E-01  Homo sapiens

Mean predicted aligned error: 4.73 Å

Secondary structure (DSSP, 8-state):
---HHHHHHHHHHHGGG--HHHHHTTS-TT-EE---STT---EESHHHHHHHHHHHHHHTTT-----S---------

Solvent-accessible surface area (backbone atoms only — not comparable to full-atom values): 4921 Å² total; per-residue (Å²): 134,79,53,72,63,54,50,54,52,50,40,59,54,25,60,71,71,74,42,44,66,61,37,39,69,68,51,51,72,76,32,68,50,82,42,92,48,97,89,44,84,52,44,65,23,32,67,55,45,39,69,46,34,60,60,52,52,63,74,47,63,90,63,82,85,77,84,87,78,87,88,85,76,95,69,89,126